Protein AF-A0A1Z8KSW8-F1 (afdb_monomer_lite)

Radius of gyration: 20.17 Å; chains: 1; bounding box: 43×49×61 Å

pLDDT: mean 79.98, std 19.24, range [26.33, 94.94]

Sequence (179 aa):
MQLCYIAGFEGLVSTTVQLGGCRNMPKLDQQAISDYWDQKGENMALTLSHLEESEPWPVADDEDVNSAVRELGETLEELPEGELAQLAATQELVDSARVSLAYMKASTRLRLLSWMAEERTDGAALAANILSPNGGDDNAIQAGRVVRDSLRHLARLDLMYKVFAVERLALIQDAIKRG

Structure (mmCIF, N/CA/C/O backbone):
data_AF-A0A1Z8KSW8-F1
#
_entry.id   AF-A0A1Z8KSW8-F1
#
loop_
_atom_site.group_PDB
_atom_site.id
_atom_site.type_symbol
_atom_site.label_atom_id
_atom_site.label_alt_id
_atom_site.label_comp_id
_atom_site.label_asym_id
_atom_site.label_entity_id
_atom_site.label_seq_id
_atom_site.pdbx_PDB_ins_code
_atom_site.Cartn_x
_atom_site.Cartn_y
_atom_site.Cartn_z
_atom_site.occupancy
_atom_site.B_iso_or_equiv
_atom_site.auth_seq_id
_atom_site.auth_comp_id
_atom_site.auth_asym_id
_atom_site.auth_atom_id
_atom_site.pdbx_PDB_model_num
ATOM 1 N N . MET A 1 1 ? -22.488 -31.202 0.407 1.00 35.47 1 MET A N 1
ATOM 2 C CA . MET A 1 1 ? -22.203 -31.702 -0.955 1.00 35.47 1 MET A CA 1
ATOM 3 C C . MET A 1 1 ? -23.216 -31.041 -1.872 1.00 35.47 1 MET A C 1
ATOM 5 O O . MET A 1 1 ? -24.375 -31.428 -1.848 1.00 35.47 1 MET A O 1
ATOM 9 N N . GLN A 1 2 ? -22.840 -29.950 -2.536 1.00 27.20 2 GLN A N 1
ATOM 10 C CA . GLN A 1 2 ? -23.779 -29.123 -3.295 1.00 27.20 2 GLN A CA 1
ATOM 11 C C . GLN A 1 2 ? -23.156 -28.840 -4.663 1.00 27.20 2 GLN A C 1
ATOM 13 O O . GLN A 1 2 ? -22.036 -28.347 -4.749 1.00 27.20 2 GLN A O 1
ATOM 18 N N . LEU A 1 3 ? -23.849 -29.301 -5.703 1.00 28.06 3 LEU A N 1
ATOM 19 C CA . LEU A 1 3 ? -23.446 -29.270 -7.107 1.00 28.06 3 LEU A CA 1
ATOM 20 C C . LEU A 1 3 ? -23.647 -27.862 -7.684 1.00 28.06 3 LEU A C 1
ATOM 22 O O . LEU A 1 3 ? -24.746 -27.318 -7.588 1.00 28.06 3 LEU A O 1
ATOM 26 N N . CYS A 1 4 ? -22.613 -27.310 -8.323 1.00 26.94 4 CYS A N 1
ATOM 27 C CA . CYS A 1 4 ? -22.718 -26.106 -9.148 1.00 26.94 4 CYS A CA 1
ATOM 28 C C . CYS A 1 4 ? -23.127 -26.492 -10.575 1.00 26.94 4 CYS A C 1
ATOM 30 O O . CYS A 1 4 ? -22.460 -27.293 -11.229 1.00 26.94 4 CYS A O 1
ATOM 32 N N . TYR A 1 5 ? -24.234 -25.921 -11.043 1.00 26.50 5 TYR A N 1
ATOM 33 C CA . TYR A 1 5 ? -24.740 -26.064 -12.407 1.0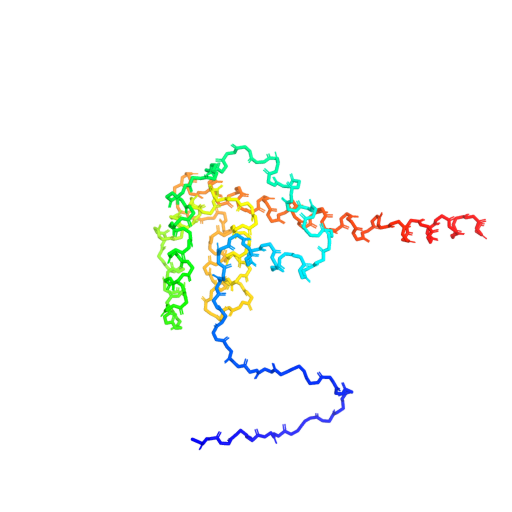0 26.50 5 TYR A CA 1
ATOM 34 C C . TYR A 1 5 ? -24.106 -24.986 -13.299 1.00 26.50 5 TYR A C 1
ATOM 36 O O . TYR A 1 5 ? -24.094 -23.815 -12.924 1.00 26.50 5 TYR A O 1
ATOM 44 N N . ILE A 1 6 ? -23.600 -25.371 -14.473 1.00 31.81 6 ILE A N 1
ATOM 45 C CA . ILE A 1 6 ? -23.086 -24.456 -15.503 1.00 31.81 6 ILE A CA 1
ATOM 46 C C . ILE A 1 6 ? -24.132 -24.386 -16.618 1.00 31.81 6 ILE A C 1
ATOM 48 O O . ILE A 1 6 ? -24.435 -25.402 -17.240 1.00 31.81 6 ILE A O 1
ATOM 52 N N . ALA A 1 7 ? -24.670 -23.195 -16.882 1.00 30.95 7 ALA A N 1
ATOM 53 C CA . ALA A 1 7 ? -25.343 -22.886 -18.140 1.00 30.95 7 ALA A CA 1
ATOM 54 C C . ALA A 1 7 ? -24.353 -22.120 -19.025 1.00 30.95 7 ALA A C 1
ATOM 56 O O . ALA A 1 7 ? -23.740 -21.150 -18.584 1.00 30.95 7 ALA A O 1
ATOM 57 N N . GLY A 1 8 ? -24.143 -22.639 -20.233 1.00 26.33 8 GLY A N 1
ATOM 58 C CA . GLY A 1 8 ? -23.040 -22.275 -21.108 1.00 26.33 8 GLY A CA 1
ATOM 59 C C . GLY A 1 8 ? -23.218 -20.958 -21.855 1.00 26.33 8 GLY A C 1
ATOM 60 O O . GLY A 1 8 ? -24.328 -20.536 -22.174 1.00 26.33 8 GLY A O 1
ATOM 61 N N . PHE A 1 9 ? -22.075 -20.366 -22.188 1.00 30.59 9 PHE A N 1
ATOM 62 C CA . PHE A 1 9 ? -21.929 -19.407 -23.270 1.00 30.59 9 PHE A CA 1
ATOM 63 C C . PHE A 1 9 ? -20.674 -19.805 -24.053 1.00 30.59 9 PHE A C 1
ATOM 65 O O . PHE A 1 9 ? -19.589 -19.936 -23.487 1.00 30.59 9 PHE A O 1
ATOM 72 N N . GLU A 1 10 ? -20.868 -20.126 -25.328 1.00 33.91 10 GLU A N 1
ATOM 73 C CA . GLU A 1 10 ? -19.858 -20.668 -26.230 1.00 33.91 10 GLU A CA 1
ATOM 74 C C . GLU A 1 10 ? -18.791 -19.628 -26.599 1.00 33.91 10 GLU A C 1
ATOM 76 O O . GLU A 1 10 ? -19.101 -18.475 -26.891 1.00 33.91 10 GLU A O 1
ATOM 81 N N . GLY A 1 11 ? -17.540 -20.094 -26.685 1.00 35.06 11 GLY A N 1
ATOM 82 C CA . GLY A 1 11 ? -16.532 -19.512 -27.570 1.00 35.06 11 GLY A CA 1
ATOM 83 C C . GLY A 1 11 ? -15.497 -18.595 -26.922 1.00 35.06 11 GLY A C 1
ATOM 84 O O . GLY A 1 11 ? -15.557 -17.390 -27.115 1.00 35.06 11 GLY A O 1
ATOM 85 N N . LEU A 1 12 ? -14.485 -19.170 -26.259 1.00 31.84 12 LEU A N 1
ATOM 86 C CA . LEU A 1 12 ? -13.075 -18.761 -26.385 1.00 31.84 12 LEU A CA 1
ATOM 87 C C . LEU A 1 12 ? -12.158 -19.739 -25.635 1.00 31.84 12 LEU A C 1
ATOM 89 O O . LEU A 1 12 ? -12.517 -20.318 -24.615 1.00 31.84 12 LEU A O 1
ATOM 93 N N . VAL A 1 13 ? -10.989 -19.955 -26.230 1.00 33.50 13 VAL A N 1
ATOM 94 C CA . VAL A 1 13 ? -9.939 -20.913 -25.873 1.00 33.50 13 VAL A CA 1
ATOM 95 C C . VAL A 1 13 ? -9.648 -20.936 -24.366 1.00 33.50 13 VAL A C 1
ATOM 97 O O . VAL A 1 13 ? -9.360 -19.921 -23.741 1.00 33.50 13 VAL A O 1
ATOM 100 N N . SER A 1 14 ? -9.747 -22.147 -23.820 1.00 31.09 14 SER A N 1
ATOM 101 C CA . SER A 1 14 ? -9.708 -22.502 -22.406 1.00 31.09 14 SER A CA 1
ATOM 102 C C . SER A 1 14 ? -8.292 -22.470 -21.824 1.00 31.09 14 SER A C 1
ATOM 104 O O . SER A 1 14 ? -7.516 -23.398 -22.045 1.00 31.09 14 SER A O 1
ATOM 106 N N . THR A 1 15 ? -8.009 -21.474 -20.983 1.00 29.42 15 THR A N 1
ATOM 107 C CA . THR A 1 15 ? -7.023 -21.591 -19.897 1.00 29.42 15 THR A CA 1
ATOM 108 C C . THR A 1 15 ? -7.779 -21.426 -18.584 1.00 29.42 15 THR A C 1
ATOM 110 O O . THR A 1 15 ? -8.057 -20.319 -18.131 1.00 29.42 15 THR A O 1
ATOM 113 N N . THR A 1 16 ? -8.206 -22.547 -18.011 1.00 28.34 16 THR A N 1
ATOM 114 C CA . THR A 1 16 ? -8.970 -22.606 -16.764 1.00 28.34 16 THR A CA 1
ATOM 115 C C . THR A 1 16 ? -8.015 -22.360 -15.593 1.00 28.34 16 THR A C 1
ATOM 117 O O . THR A 1 16 ? -7.349 -23.280 -15.126 1.00 28.34 16 THR A O 1
ATOM 120 N N . VAL A 1 17 ? -7.908 -21.114 -15.124 1.00 33.59 17 VAL A N 1
ATOM 121 C CA . VAL A 1 17 ? -7.293 -20.827 -13.820 1.00 33.59 17 VAL A CA 1
ATOM 122 C C . VAL A 1 17 ? -8.304 -21.228 -12.749 1.00 33.59 17 VAL A C 1
ATOM 124 O O . VAL A 1 17 ? -9.435 -20.745 -12.726 1.00 33.59 17 VAL A O 1
ATOM 127 N N . GLN A 1 18 ? -7.908 -22.185 -11.914 1.00 31.39 18 GLN A N 1
ATOM 128 C CA . GLN A 1 18 ? -8.704 -22.725 -10.818 1.00 31.39 18 GLN A CA 1
ATOM 129 C C . GLN A 1 18 ? -9.084 -21.613 -9.828 1.00 31.39 18 GLN A C 1
ATOM 131 O O . GLN A 1 18 ? -8.247 -21.136 -9.070 1.00 31.39 18 GLN A O 1
ATOM 136 N N . LEU A 1 19 ? -10.364 -21.238 -9.796 1.00 37.94 19 LEU A N 1
ATOM 137 C CA . LEU A 1 19 ? -10.959 -20.481 -8.694 1.00 37.94 19 LEU A CA 1
ATOM 138 C C . LEU A 1 19 ? -11.348 -21.473 -7.590 1.00 37.94 19 LEU A C 1
ATOM 140 O O . LEU A 1 19 ? -12.489 -21.923 -7.500 1.00 37.94 19 LEU A O 1
ATOM 144 N N . GLY A 1 20 ? -10.352 -21.873 -6.799 1.00 31.64 20 GLY A N 1
ATOM 145 C CA . GLY A 1 20 ? -10.527 -22.578 -5.534 1.00 31.64 20 GLY A CA 1
ATOM 146 C C . GLY A 1 20 ? -10.313 -21.596 -4.390 1.00 31.64 20 GLY A C 1
ATOM 147 O O . GLY A 1 20 ? -9.221 -21.061 -4.244 1.00 31.64 20 GLY A O 1
ATOM 148 N N . GLY A 1 21 ? -11.365 -21.335 -3.613 1.00 39.78 21 GLY A N 1
ATOM 149 C CA . GLY A 1 21 ? -11.325 -20.442 -2.461 1.00 39.78 21 GLY A CA 1
ATOM 150 C C . GLY A 1 21 ? -10.330 -20.905 -1.399 1.00 39.78 21 GLY A C 1
ATOM 151 O O . GLY A 1 21 ? -10.598 -21.851 -0.664 1.00 39.78 21 GLY A O 1
ATOM 152 N N . CYS A 1 22 ? -9.222 -20.183 -1.288 1.00 34.81 22 CYS A N 1
ATOM 153 C CA . CYS A 1 22 ? -8.478 -20.025 -0.049 1.00 34.81 22 CYS A CA 1
ATOM 154 C C . CYS A 1 22 ? -8.795 -18.611 0.440 1.00 34.81 22 CYS A C 1
ATOM 156 O O . CYS A 1 22 ? -8.693 -17.663 -0.337 1.00 34.81 22 CYS A O 1
ATOM 158 N N . ARG A 1 23 ? -9.222 -18.446 1.696 1.00 47.59 23 ARG A N 1
ATOM 159 C CA . ARG A 1 23 ? -9.187 -17.123 2.332 1.00 47.59 23 ARG A CA 1
ATOM 160 C C . ARG A 1 23 ? -7.727 -16.676 2.283 1.00 47.59 23 ARG A C 1
ATOM 162 O O . ARG A 1 23 ? -6.895 -17.271 2.959 1.00 47.59 23 ARG A O 1
ATOM 169 N N . ASN A 1 24 ? -7.395 -15.730 1.411 1.00 57.66 24 ASN A N 1
ATOM 170 C CA . ASN A 1 24 ? -6.017 -15.288 1.280 1.00 57.66 24 ASN A CA 1
ATOM 171 C C . ASN A 1 24 ? -5.700 -14.366 2.454 1.00 57.66 24 ASN A C 1
ATOM 173 O O . ASN A 1 24 ? -6.149 -13.224 2.498 1.00 57.66 24 ASN A O 1
ATOM 177 N N . MET A 1 25 ? -4.945 -14.886 3.417 1.00 63.19 25 MET A N 1
ATOM 178 C CA . MET A 1 25 ? -4.277 -14.106 4.453 1.00 63.19 25 MET A CA 1
ATOM 179 C C . MET A 1 25 ? -3.427 -13.001 3.796 1.00 63.19 25 MET A C 1
ATOM 181 O O . MET A 1 25 ? -2.666 -13.306 2.866 1.00 63.19 25 MET A O 1
ATOM 185 N N . PRO A 1 26 ? -3.463 -11.742 4.275 1.00 68.31 26 PRO A N 1
ATOM 186 C CA . PRO A 1 26 ? -2.366 -10.833 4.007 1.00 68.31 26 PRO A CA 1
ATOM 187 C C . PRO A 1 26 ? -1.186 -11.379 4.808 1.00 68.31 26 PRO A C 1
ATOM 189 O O . PRO A 1 26 ? -1.065 -11.134 6.002 1.00 68.31 26 PRO A O 1
ATOM 192 N N . LYS A 1 27 ? -0.346 -12.209 4.189 1.00 75.19 27 LYS A N 1
ATOM 193 C CA . LYS A 1 27 ? 0.899 -12.619 4.833 1.00 75.19 27 LYS A CA 1
ATOM 194 C C . LYS A 1 27 ? 1.764 -11.367 4.969 1.00 75.19 27 LYS A C 1
ATOM 196 O O . LYS A 1 27 ? 2.261 -10.861 3.962 1.00 75.19 27 LYS A O 1
ATOM 201 N N . LEU A 1 28 ? 1.829 -10.818 6.181 1.00 81.81 28 LEU A N 1
ATOM 202 C CA . LEU A 1 28 ? 2.550 -9.579 6.491 1.00 81.81 28 LEU A CA 1
ATOM 203 C C . LEU A 1 28 ? 3.914 -9.839 7.143 1.00 81.81 28 LEU A C 1
ATOM 205 O O . LEU A 1 28 ? 4.565 -8.900 7.595 1.00 81.81 28 LEU A O 1
ATOM 209 N N . ASP A 1 29 ? 4.368 -11.092 7.190 1.00 83.75 29 ASP A N 1
ATOM 210 C CA . ASP A 1 29 ? 5.765 -11.381 7.489 1.00 83.75 29 ASP A CA 1
ATOM 211 C C . ASP A 1 29 ? 6.667 -10.897 6.342 1.00 83.75 29 ASP A C 1
ATOM 213 O O . ASP A 1 29 ? 6.272 -10.902 5.172 1.00 83.7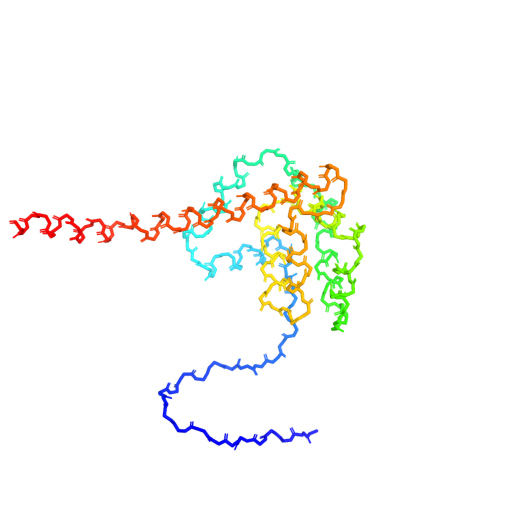5 29 ASP A O 1
ATOM 217 N N . GLN A 1 30 ? 7.884 -10.452 6.671 1.00 81.81 30 GLN A N 1
ATOM 218 C CA . GLN A 1 30 ? 8.760 -9.819 5.679 1.00 81.81 30 GLN A CA 1
ATOM 219 C C . GLN A 1 30 ? 9.104 -10.749 4.508 1.00 81.81 30 GLN A C 1
ATOM 221 O O . GLN A 1 30 ? 9.198 -10.277 3.375 1.00 81.81 30 GLN A O 1
ATOM 226 N N . GLN A 1 31 ? 9.234 -12.059 4.751 1.00 85.62 31 GLN A N 1
ATOM 227 C CA . GLN A 1 31 ? 9.519 -13.013 3.681 1.00 85.62 31 GLN A CA 1
ATOM 228 C C . GLN A 1 31 ? 8.349 -13.091 2.700 1.00 85.62 31 GLN A C 1
ATOM 230 O O . GLN A 1 31 ? 8.551 -12.959 1.497 1.00 85.62 31 GLN A O 1
ATOM 235 N N . ALA A 1 32 ? 7.120 -13.234 3.190 1.00 86.25 32 ALA A N 1
ATOM 236 C CA . ALA A 1 32 ? 5.955 -13.305 2.323 1.00 86.25 32 ALA A CA 1
ATOM 237 C C . ALA A 1 32 ? 5.658 -11.984 1.599 1.00 86.25 32 ALA A C 1
ATOM 239 O O . ALA A 1 32 ? 5.162 -12.006 0.470 1.00 86.25 32 ALA A O 1
ATOM 240 N N . ILE A 1 33 ? 5.972 -10.839 2.216 1.00 88.25 33 ILE A N 1
ATOM 241 C CA . ILE A 1 33 ? 5.916 -9.534 1.547 1.00 88.25 33 ILE A CA 1
ATOM 242 C C . ILE A 1 33 ? 6.924 -9.496 0.392 1.00 88.25 33 ILE A C 1
ATOM 244 O O . ILE A 1 33 ? 6.542 -9.118 -0.715 1.00 88.25 33 ILE A O 1
ATOM 248 N N . SER A 1 34 ? 8.174 -9.916 0.617 1.00 87.00 34 SER A N 1
ATOM 249 C CA . SER A 1 34 ? 9.191 -10.001 -0.441 1.00 87.00 34 SER A CA 1
ATOM 250 C C . SER A 1 34 ? 8.738 -10.924 -1.571 1.00 87.00 34 SER A C 1
ATOM 252 O O . SER A 1 34 ? 8.657 -10.492 -2.718 1.00 87.00 34 SER A O 1
ATOM 254 N N . ASP A 1 35 ? 8.327 -12.150 -1.237 1.00 88.44 35 ASP A N 1
ATOM 255 C CA . ASP A 1 35 ? 7.878 -13.150 -2.208 1.00 88.44 35 ASP A CA 1
ATOM 256 C C . ASP A 1 35 ? 6.694 -12.642 -3.047 1.00 88.44 35 ASP A C 1
ATOM 258 O O . ASP A 1 35 ? 6.597 -12.933 -4.242 1.00 88.44 35 ASP A O 1
ATOM 262 N N . TYR A 1 36 ? 5.774 -11.887 -2.433 1.00 88.25 36 TYR A N 1
ATOM 263 C CA . TYR A 1 36 ? 4.646 -11.270 -3.130 1.00 88.25 36 TYR A CA 1
ATOM 264 C C . TYR A 1 36 ? 5.113 -10.260 -4.180 1.00 88.25 36 TYR A C 1
ATOM 266 O O . TYR A 1 36 ? 4.610 -10.258 -5.307 1.00 88.25 36 TYR A O 1
ATOM 274 N N . TRP A 1 37 ? 6.068 -9.400 -3.828 1.00 88.06 37 TRP A N 1
ATOM 275 C CA . TRP A 1 37 ? 6.569 -8.373 -4.736 1.00 88.06 37 TRP A CA 1
ATOM 276 C C . TRP A 1 37 ? 7.469 -8.941 -5.832 1.00 88.06 37 TRP A C 1
ATOM 278 O O . TRP A 1 37 ? 7.351 -8.509 -6.980 1.00 88.06 37 TRP A O 1
ATOM 288 N N . ASP A 1 38 ? 8.256 -9.971 -5.532 1.00 87.38 38 ASP A N 1
ATOM 289 C CA . ASP A 1 38 ? 9.073 -10.683 -6.519 1.00 87.38 38 ASP A CA 1
ATOM 290 C C . ASP A 1 38 ? 8.204 -11.328 -7.611 1.00 87.38 38 ASP A C 1
ATOM 292 O O . ASP A 1 38 ? 8.526 -11.262 -8.800 1.00 87.38 38 ASP A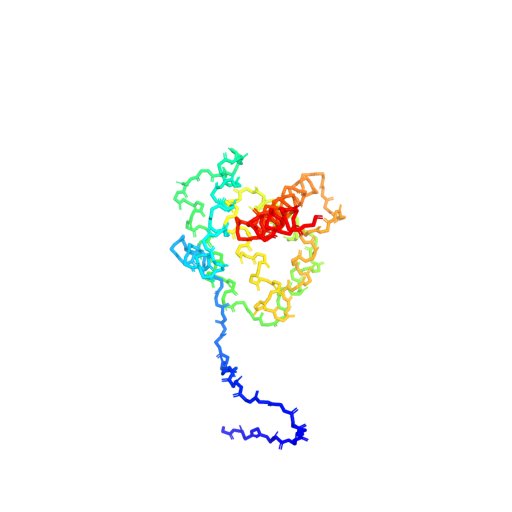 O 1
ATOM 296 N N . GLN A 1 39 ? 7.031 -11.860 -7.247 1.00 87.56 39 GLN A N 1
ATOM 297 C CA . GLN A 1 39 ? 6.060 -12.410 -8.204 1.00 87.56 39 GLN A CA 1
ATOM 298 C C . GLN A 1 39 ? 5.461 -11.357 -9.149 1.00 87.56 39 GLN A C 1
ATOM 300 O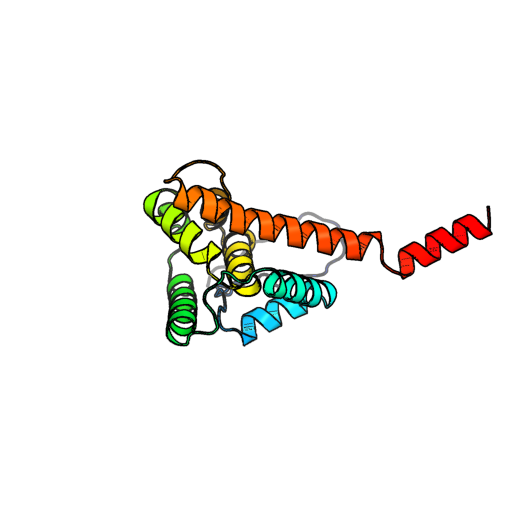 O . GLN A 1 39 ? 5.000 -11.702 -10.240 1.00 87.56 39 GLN A O 1
ATOM 305 N N . LYS A 1 40 ? 5.457 -10.074 -8.766 1.00 82.88 40 LYS A N 1
ATOM 306 C CA . LYS A 1 40 ? 5.008 -8.970 -9.634 1.00 82.88 40 LYS A CA 1
ATOM 307 C C . LYS A 1 40 ? 6.093 -8.532 -10.630 1.00 82.88 40 LYS A C 1
ATOM 309 O O . LYS A 1 40 ? 5.781 -7.789 -11.561 1.00 82.88 40 LYS A O 1
ATOM 314 N N . GLY A 1 41 ? 7.323 -9.030 -10.478 1.00 82.44 41 GLY A N 1
ATOM 315 C CA . GLY A 1 41 ? 8.448 -8.853 -11.394 1.00 82.44 41 GLY A CA 1
ATOM 316 C C . GLY A 1 41 ? 9.596 -8.024 -10.811 1.00 82.44 41 GLY A C 1
ATOM 317 O O . GLY A 1 41 ? 9.393 -7.158 -9.966 1.00 82.44 41 GLY A O 1
ATOM 318 N N . GLU A 1 42 ? 10.805 -8.243 -11.331 1.00 78.69 42 GLU A N 1
ATOM 319 C CA . GLU A 1 42 ? 12.061 -7.643 -10.839 1.00 78.69 42 GLU A CA 1
ATOM 320 C C . GLU A 1 42 ? 12.020 -6.104 -10.754 1.00 78.69 42 GLU A C 1
ATOM 322 O O . GLU A 1 42 ? 12.471 -5.510 -9.776 1.00 78.69 42 GLU A O 1
ATOM 327 N N . ASN A 1 43 ? 11.387 -5.439 -11.728 1.00 81.50 43 ASN A N 1
ATOM 328 C CA . ASN A 1 43 ? 11.236 -3.980 -11.719 1.00 81.50 43 ASN A CA 1
ATOM 329 C C . ASN A 1 43 ? 10.398 -3.469 -10.535 1.00 81.50 43 ASN A C 1
ATOM 331 O O . ASN A 1 43 ? 10.621 -2.350 -10.071 1.00 81.50 43 ASN A O 1
ATOM 335 N N . MET A 1 44 ? 9.432 -4.256 -10.050 1.00 83.62 44 MET A N 1
ATOM 336 C CA . MET A 1 44 ? 8.598 -3.881 -8.907 1.00 83.62 44 MET A CA 1
ATOM 337 C C . MET A 1 44 ? 9.412 -3.919 -7.614 1.00 83.62 44 MET A C 1
ATOM 339 O O . MET A 1 44 ? 9.382 -2.952 -6.854 1.00 83.62 44 MET A O 1
ATOM 343 N N . ALA A 1 45 ? 10.192 -4.983 -7.406 1.00 82.12 45 ALA A N 1
ATOM 344 C CA . ALA A 1 45 ? 11.084 -5.104 -6.255 1.00 82.12 45 ALA A CA 1
ATOM 345 C C . ALA A 1 45 ? 12.112 -3.957 -6.215 1.00 82.12 45 ALA A C 1
ATOM 347 O O . ALA A 1 45 ? 12.256 -3.291 -5.190 1.00 82.12 45 ALA A O 1
ATOM 348 N N . LEU A 1 46 ? 12.740 -3.635 -7.355 1.00 82.31 46 LEU A N 1
ATOM 349 C CA . LEU A 1 46 ? 13.659 -2.493 -7.471 1.00 82.31 46 LEU A CA 1
ATOM 350 C C . LEU A 1 46 ? 12.973 -1.154 -7.169 1.00 82.31 46 LEU A C 1
ATOM 352 O O . LEU A 1 46 ? 13.525 -0.304 -6.472 1.00 82.31 46 LEU A O 1
ATOM 356 N N . THR A 1 47 ? 11.755 -0.964 -7.679 1.00 85.50 47 THR A N 1
ATOM 357 C CA . THR A 1 47 ? 10.967 0.251 -7.437 1.00 85.50 47 THR A CA 1
ATOM 358 C C . THR A 1 47 ? 10.644 0.424 -5.954 1.00 85.50 47 THR A C 1
ATOM 360 O O . THR A 1 47 ? 10.732 1.535 -5.433 1.00 85.50 47 THR A O 1
ATOM 363 N N . LEU A 1 48 ? 10.277 -0.662 -5.272 1.00 88.19 48 LEU A N 1
ATOM 364 C CA . LEU A 1 48 ? 9.985 -0.648 -3.842 1.00 88.19 48 LEU A CA 1
ATOM 365 C C . LEU A 1 48 ? 11.231 -0.368 -3.007 1.00 88.19 48 LEU A C 1
ATOM 367 O O . LEU A 1 48 ? 11.141 0.458 -2.106 1.00 88.19 48 LEU A O 1
ATOM 371 N N . SER A 1 49 ? 12.380 -0.962 -3.345 1.00 85.94 49 SER A N 1
ATOM 372 C CA . SER A 1 49 ? 13.654 -0.659 -2.673 1.00 85.94 49 SER A CA 1
ATOM 373 C C . SER A 1 49 ? 13.978 0.831 -2.754 1.00 85.94 49 SER A C 1
ATOM 375 O O . SER A 1 49 ? 14.192 1.474 -1.731 1.00 85.94 49 SER A O 1
ATOM 377 N N . HIS A 1 50 ? 13.914 1.419 -3.956 1.00 86.69 50 HIS A N 1
ATOM 378 C CA . HIS A 1 50 ? 14.150 2.855 -4.132 1.00 86.69 50 HIS A CA 1
ATOM 379 C C . HIS A 1 50 ? 13.161 3.722 -3.348 1.00 86.69 50 HIS A C 1
ATOM 381 O O . HIS A 1 50 ? 13.540 4.762 -2.808 1.00 86.69 50 HIS A O 1
ATOM 387 N N . LEU A 1 51 ? 11.890 3.317 -3.300 1.00 88.44 51 LEU A N 1
ATOM 388 C CA . LEU A 1 51 ? 10.886 4.027 -2.524 1.00 88.44 51 LEU A CA 1
ATOM 389 C C . LEU A 1 51 ? 11.234 3.973 -1.033 1.00 88.44 51 LEU A C 1
ATOM 391 O O . LEU A 1 51 ? 11.316 5.026 -0.417 1.00 88.44 51 LEU A O 1
ATOM 395 N N . GLU A 1 52 ? 11.505 2.800 -0.467 1.00 89.50 52 GLU A N 1
ATOM 396 C CA . GLU A 1 52 ? 11.852 2.660 0.954 1.00 89.50 52 GLU A CA 1
ATOM 397 C C . GLU A 1 52 ? 13.136 3.407 1.331 1.00 89.50 52 GLU A C 1
ATOM 399 O O . GLU A 1 52 ? 13.170 4.073 2.361 1.00 89.50 52 GLU A O 1
ATOM 404 N N . GLU A 1 53 ? 14.158 3.395 0.473 1.00 87.62 53 GLU A N 1
ATOM 405 C CA . GLU A 1 53 ? 15.386 4.180 0.667 1.00 87.62 53 GLU A CA 1
ATOM 406 C C . GLU A 1 53 ? 15.124 5.695 0.708 1.00 87.62 53 GLU A C 1
ATOM 408 O O . GLU A 1 53 ? 15.847 6.443 1.370 1.00 87.62 53 GLU A O 1
ATOM 413 N N . SER A 1 54 ? 14.088 6.162 0.006 1.00 85.19 54 SER A N 1
ATOM 414 C CA . SER A 1 54 ? 13.705 7.577 -0.041 1.00 85.19 54 SER A CA 1
ATOM 415 C C . SER A 1 54 ? 12.826 8.028 1.132 1.00 85.19 54 SER A C 1
ATOM 417 O O . SER A 1 54 ? 12.581 9.228 1.288 1.00 85.19 54 SER A O 1
ATOM 419 N N . GLU A 1 55 ? 12.365 7.095 1.968 1.00 86.88 55 GLU A N 1
ATOM 420 C CA . GLU A 1 55 ? 11.452 7.344 3.080 1.00 86.88 55 GLU A CA 1
ATOM 421 C C . GLU A 1 55 ? 12.168 7.127 4.426 1.00 86.88 55 GLU A C 1
ATOM 423 O O . GLU A 1 55 ? 12.153 6.026 4.963 1.00 86.88 55 GLU A O 1
ATOM 428 N N . PRO A 1 56 ? 12.785 8.162 5.028 1.00 83.19 56 PRO A N 1
ATOM 429 C CA . PRO A 1 56 ? 13.491 8.024 6.308 1.00 83.19 56 PRO A CA 1
ATOM 430 C C . PRO A 1 56 ? 12.575 8.023 7.545 1.00 83.19 56 PRO A C 1
ATOM 432 O O . PRO A 1 56 ? 13.064 7.918 8.666 1.00 83.19 56 PRO A O 1
ATOM 435 N N . TRP A 1 57 ? 11.269 8.241 7.368 1.00 83.56 57 TRP A N 1
ATOM 436 C CA . TRP A 1 57 ? 10.298 8.432 8.452 1.00 83.56 57 TRP A CA 1
ATOM 437 C C . TRP A 1 57 ? 9.538 7.189 8.948 1.00 83.56 57 TRP A C 1
ATOM 439 O O . TRP A 1 57 ? 8.988 7.295 10.049 1.00 83.56 57 TRP A O 1
ATOM 449 N N . PRO A 1 58 ? 9.409 6.064 8.209 1.00 85.56 58 PRO A N 1
ATOM 450 C CA . PRO A 1 58 ? 8.817 4.855 8.765 1.00 85.56 58 PRO A CA 1
ATOM 451 C C . PRO A 1 58 ? 9.548 4.433 10.037 1.00 85.56 58 PRO A C 1
ATOM 453 O O . PRO A 1 58 ? 10.745 4.691 10.190 1.00 85.56 58 PRO A O 1
ATOM 456 N N . VAL A 1 59 ? 8.833 3.778 10.954 1.00 77.56 59 VAL A N 1
ATOM 457 C CA . VAL A 1 59 ? 9.497 3.203 12.125 1.00 77.56 59 VAL A CA 1
ATOM 458 C C . VAL A 1 59 ? 10.514 2.185 11.608 1.00 77.56 59 VAL A C 1
ATOM 460 O O . VAL A 1 59 ? 10.179 1.347 10.768 1.00 77.56 59 VAL A O 1
ATOM 463 N N . ALA A 1 60 ? 11.768 2.323 12.050 1.00 63.91 60 ALA A N 1
ATOM 464 C CA . ALA A 1 60 ? 12.851 1.405 11.698 1.00 63.91 60 ALA A CA 1
ATOM 465 C C . ALA A 1 60 ? 12.475 -0.042 12.075 1.00 63.91 60 ALA A C 1
ATOM 467 O O . ALA A 1 60 ? 11.471 -0.234 12.752 1.00 63.91 60 ALA A O 1
ATOM 468 N N . ASP A 1 61 ? 13.260 -1.041 11.644 1.00 69.12 61 ASP A N 1
ATOM 469 C CA . ASP A 1 61 ? 13.059 -2.473 11.949 1.00 69.12 61 ASP A CA 1
ATOM 470 C C . ASP A 1 61 ? 13.097 -2.772 13.464 1.00 69.12 61 ASP A C 1
ATOM 472 O O . ASP A 1 61 ? 14.040 -3.351 13.998 1.00 69.12 61 ASP A O 1
ATOM 476 N N . ASP A 1 62 ? 12.051 -2.341 14.151 1.00 82.56 62 ASP A N 1
ATOM 477 C CA . ASP A 1 62 ? 11.771 -2.496 15.560 1.00 82.56 62 ASP A CA 1
ATOM 478 C C . ASP A 1 62 ? 10.982 -3.794 15.740 1.00 82.56 62 ASP A C 1
ATOM 480 O O . ASP A 1 62 ? 10.049 -4.099 14.986 1.00 82.56 62 ASP A O 1
ATOM 484 N N . GLU A 1 63 ? 11.413 -4.609 16.697 1.00 84.12 63 GLU A N 1
ATOM 485 C CA . GLU A 1 63 ? 10.847 -5.937 16.920 1.00 84.12 63 GLU A CA 1
ATOM 486 C C . GLU A 1 63 ? 9.373 -5.862 17.340 1.00 84.12 63 GLU A C 1
ATOM 488 O O . GLU A 1 63 ? 8.564 -6.658 16.855 1.00 84.12 63 GLU A O 1
ATOM 493 N N . ASP A 1 64 ? 8.998 -4.860 18.142 1.00 85.75 64 ASP A N 1
ATOM 494 C CA . ASP A 1 64 ? 7.627 -4.685 18.619 1.00 85.75 64 ASP A CA 1
ATOM 495 C C . ASP A 1 64 ? 6.704 -4.288 17.462 1.00 85.75 64 ASP A C 1
ATOM 497 O O . ASP A 1 64 ? 5.604 -4.828 17.319 1.00 85.75 64 ASP A O 1
ATOM 501 N N . VAL A 1 65 ? 7.165 -3.399 16.575 1.00 83.94 65 VAL A N 1
ATOM 502 C CA . VAL A 1 65 ? 6.409 -3.015 15.369 1.00 83.94 65 VAL A CA 1
ATOM 503 C C . VAL A 1 65 ? 6.235 -4.201 14.429 1.00 83.94 65 VAL A C 1
ATOM 505 O O . VAL A 1 65 ? 5.130 -4.441 13.939 1.00 83.94 65 VAL A O 1
ATOM 508 N N . ASN A 1 66 ? 7.297 -4.969 14.190 1.00 83.44 66 ASN A N 1
ATOM 509 C CA . ASN A 1 66 ? 7.225 -6.156 13.341 1.00 83.44 66 ASN A CA 1
ATOM 510 C C . ASN A 1 66 ? 6.287 -7.222 13.933 1.00 83.44 66 ASN A C 1
ATOM 512 O O . ASN A 1 66 ? 5.522 -7.839 13.187 1.00 83.44 66 ASN A O 1
ATOM 516 N N . SER A 1 67 ? 6.283 -7.409 15.259 1.00 86.69 67 SER A N 1
ATOM 517 C CA . SER A 1 67 ? 5.324 -8.302 15.920 1.00 86.69 67 SER A CA 1
ATOM 518 C C . SER A 1 67 ? 3.892 -7.796 15.767 1.00 86.69 67 SER A C 1
ATOM 520 O O . SER A 1 67 ? 3.024 -8.565 15.364 1.00 86.69 67 SER A O 1
ATOM 522 N N . ALA A 1 68 ? 3.646 -6.501 15.983 1.00 88.25 68 ALA A N 1
ATOM 523 C CA . ALA A 1 68 ? 2.318 -5.908 15.834 1.00 88.25 68 ALA A CA 1
ATOM 524 C C . ALA A 1 68 ? 1.784 -6.008 14.394 1.00 88.25 68 ALA A C 1
ATOM 526 O O . ALA A 1 68 ? 0.603 -6.275 14.180 1.00 88.25 68 ALA A O 1
ATOM 527 N N . VAL A 1 69 ? 2.645 -5.836 13.386 1.00 87.75 69 VAL A N 1
ATOM 528 C CA . VAL A 1 69 ? 2.283 -6.020 11.969 1.00 87.75 69 VAL A CA 1
ATOM 529 C C . VAL A 1 69 ? 1.925 -7.476 11.675 1.00 87.75 69 VAL A C 1
ATOM 531 O O . VAL A 1 69 ? 0.962 -7.738 10.952 1.00 87.75 69 VAL A O 1
ATOM 534 N N . ARG A 1 70 ? 2.662 -8.433 12.246 1.00 86.25 70 ARG A N 1
ATOM 535 C CA . ARG A 1 70 ? 2.350 -9.859 12.108 1.00 86.25 70 ARG A CA 1
ATOM 536 C C . ARG A 1 70 ? 1.012 -10.205 12.764 1.00 86.25 70 ARG A C 1
ATOM 538 O O . ARG A 1 70 ? 0.169 -10.812 12.112 1.00 86.25 70 ARG A O 1
ATOM 545 N N . GLU A 1 71 ? 0.791 -9.755 13.996 1.00 88.69 71 GLU A N 1
ATOM 546 C CA . GLU A 1 71 ? -0.473 -9.935 14.726 1.00 88.69 71 GLU A CA 1
ATOM 547 C C . GLU A 1 71 ? -1.659 -9.293 13.995 1.00 88.69 71 GLU A C 1
ATOM 549 O O . GLU A 1 71 ? -2.750 -9.863 13.951 1.00 88.69 71 GLU A O 1
ATOM 554 N N . LEU A 1 72 ? -1.453 -8.135 13.358 1.00 88.50 72 LEU A N 1
ATOM 555 C CA . LEU A 1 72 ? -2.455 -7.516 12.494 1.00 88.50 72 LEU A CA 1
ATOM 556 C C . LEU A 1 72 ? -2.804 -8.426 11.308 1.00 88.50 72 LEU A C 1
ATOM 558 O O . LEU A 1 72 ? -3.982 -8.594 11.002 1.00 88.50 72 LEU A O 1
ATOM 562 N N . GLY A 1 73 ? -1.806 -9.021 10.649 1.00 86.94 73 GLY A N 1
ATOM 563 C CA . GLY A 1 73 ? -2.020 -9.962 9.545 1.00 86.94 73 GLY A CA 1
ATOM 564 C C . GLY A 1 73 ? -2.842 -11.184 9.963 1.00 86.94 73 GLY A C 1
ATOM 565 O O . GLY A 1 73 ? -3.805 -11.530 9.279 1.00 86.94 73 GLY A O 1
ATOM 566 N N . GLU A 1 74 ? -2.509 -11.770 11.117 1.00 86.88 74 GLU A N 1
ATOM 567 C CA . GLU A 1 74 ? -3.235 -12.894 11.731 1.00 86.88 74 GLU A CA 1
ATOM 568 C C . GLU A 1 74 ? -4.685 -12.492 12.080 1.00 86.88 74 GLU A C 1
ATOM 570 O O . GLU A 1 74 ? -5.642 -13.169 11.706 1.00 86.88 74 GLU A O 1
ATOM 575 N N . THR A 1 75 ? -4.880 -11.322 12.695 1.00 87.94 75 THR A N 1
ATOM 576 C CA . THR A 1 75 ? -6.216 -10.808 13.056 1.00 87.94 75 THR A CA 1
ATOM 577 C C . THR A 1 75 ? -7.098 -10.573 11.824 1.00 87.94 75 THR A C 1
ATOM 579 O O . THR A 1 75 ? -8.299 -10.846 11.834 1.00 87.94 75 THR A O 1
ATOM 582 N N . LEU A 1 76 ? -6.516 -10.063 10.737 1.00 86.19 76 LEU A N 1
ATOM 583 C CA . LEU A 1 76 ? -7.231 -9.785 9.490 1.00 86.19 76 LEU A CA 1
ATOM 584 C C . LEU A 1 76 ? -7.642 -11.054 8.727 1.00 86.19 76 LEU A C 1
ATOM 586 O O . LEU A 1 76 ? -8.597 -11.010 7.944 1.00 86.19 76 LEU A O 1
ATOM 590 N N . GLU A 1 77 ? -6.953 -12.174 8.950 1.00 78.00 77 GLU A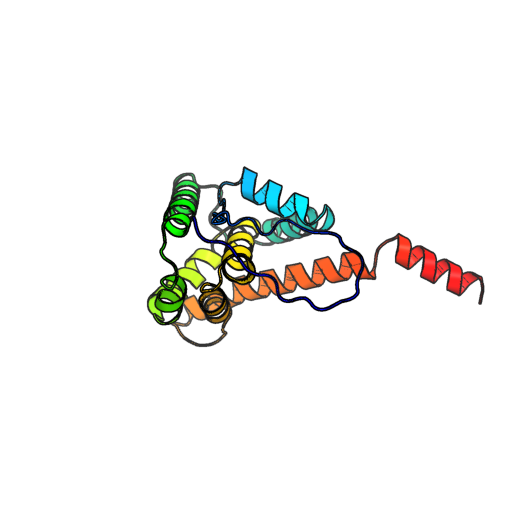 N 1
ATOM 591 C CA . GLU A 1 77 ? -7.319 -13.486 8.408 1.00 78.00 77 GLU A CA 1
ATOM 592 C C . GLU A 1 77 ? -8.591 -14.036 9.066 1.00 78.00 77 GLU A C 1
ATOM 594 O O . GLU A 1 77 ? -9.479 -14.566 8.387 1.00 78.00 77 GLU A O 1
ATOM 599 N N . GLU A 1 78 ? -8.700 -13.883 10.385 1.00 83.75 78 GLU A N 1
ATOM 600 C CA . GLU A 1 78 ? -9.843 -14.368 11.163 1.00 83.75 78 GLU A CA 1
ATOM 601 C C . GLU A 1 78 ? -11.088 -13.484 11.009 1.00 83.75 78 GLU A C 1
ATOM 603 O O . GLU A 1 78 ? -12.202 -13.907 11.333 1.00 83.75 78 GLU A O 1
ATOM 608 N N . LEU A 1 79 ? -10.916 -12.276 10.465 1.00 85.19 79 LEU A N 1
ATOM 609 C CA . LEU A 1 79 ? -11.961 -11.272 10.337 1.00 85.19 79 LEU A CA 1
ATOM 610 C C . LEU A 1 79 ? -13.106 -11.748 9.410 1.00 85.19 79 LEU A C 1
ATOM 612 O O . LEU A 1 79 ? -12.868 -11.994 8.215 1.00 85.19 79 LEU A O 1
ATOM 616 N N . PRO A 1 80 ? -14.356 -11.833 9.912 1.00 87.00 80 PRO A N 1
ATOM 617 C CA . PRO A 1 80 ? -15.522 -12.200 9.111 1.00 87.00 80 PRO A CA 1
ATOM 618 C C . PRO A 1 80 ? -15.717 -11.333 7.858 1.00 87.00 80 PRO A C 1
ATOM 620 O O . PRO A 1 80 ? -15.229 -10.206 7.760 1.00 87.00 80 PRO A O 1
ATOM 623 N N . GLU A 1 81 ? -16.450 -11.861 6.877 1.00 83.44 81 GLU A N 1
ATOM 624 C CA . GLU A 1 81 ? -16.848 -11.083 5.699 1.00 83.44 81 GLU A CA 1
ATOM 625 C C . GLU A 1 81 ? -17.868 -10.003 6.095 1.00 83.44 81 GLU A C 1
ATOM 627 O O . GLU A 1 81 ? -18.801 -10.264 6.853 1.00 83.44 81 GLU A O 1
ATOM 632 N N . GLY A 1 82 ? -17.677 -8.785 5.594 1.00 85.50 82 GLY A N 1
ATOM 633 C CA . GLY A 1 82 ? -18.474 -7.597 5.898 1.00 85.50 82 GLY A CA 1
ATOM 634 C C . GLY A 1 82 ? -17.889 -6.712 7.003 1.00 85.50 82 GLY A C 1
ATOM 635 O O . GLY A 1 82 ? -18.273 -5.548 7.105 1.00 85.50 82 GLY A O 1
ATOM 636 N N . GLU A 1 83 ? -16.943 -7.205 7.804 1.00 89.50 83 GLU A N 1
ATOM 637 C CA . GLU A 1 83 ? -16.323 -6.420 8.880 1.00 89.50 83 GLU A CA 1
ATOM 638 C C . GLU A 1 83 ? -15.451 -5.287 8.333 1.00 89.50 83 GLU A C 1
ATOM 640 O O . GLU A 1 83 ? -15.549 -4.162 8.814 1.00 89.50 83 GLU A O 1
ATOM 645 N N . LEU A 1 84 ? -14.682 -5.501 7.256 1.00 88.75 84 LEU A N 1
ATOM 646 C CA . LEU A 1 84 ? -13.875 -4.417 6.671 1.00 88.75 84 LEU A CA 1
ATOM 647 C C . LEU A 1 84 ? -14.737 -3.255 6.159 1.00 88.75 84 LEU A C 1
ATOM 649 O O . LEU A 1 84 ? -14.340 -2.093 6.267 1.00 88.75 84 LEU A O 1
ATOM 653 N N . ALA A 1 85 ? -15.935 -3.551 5.652 1.00 88.94 85 ALA A N 1
ATOM 654 C CA . ALA A 1 85 ? -16.891 -2.532 5.235 1.00 88.94 85 ALA A CA 1
ATOM 655 C C . ALA A 1 85 ? -17.457 -1.747 6.431 1.00 88.94 85 ALA A C 1
ATOM 657 O O . ALA A 1 85 ? -17.696 -0.544 6.315 1.00 88.94 85 ALA A O 1
ATOM 658 N N . GLN A 1 86 ? -17.633 -2.398 7.586 1.00 89.25 86 GLN A N 1
ATOM 659 C CA . GLN A 1 86 ? -18.015 -1.725 8.830 1.00 89.25 86 GLN A CA 1
ATOM 660 C C . GLN A 1 86 ? -16.888 -0.817 9.333 1.00 89.25 86 GLN A C 1
ATOM 662 O O . GLN A 1 86 ? -17.145 0.350 9.621 1.00 89.25 86 GLN A O 1
ATOM 667 N N . LEU A 1 87 ? -15.636 -1.295 9.341 1.00 89.12 87 LEU A N 1
ATOM 668 C CA . LEU A 1 87 ? -14.470 -0.472 9.695 1.00 89.12 87 LEU A CA 1
ATOM 669 C C . LEU A 1 87 ? -14.358 0.753 8.777 1.00 89.12 87 LEU A C 1
ATOM 671 O O . LEU A 1 87 ? -14.079 1.856 9.242 1.00 89.12 87 LEU A O 1
ATOM 675 N N . ALA A 1 88 ? -14.640 0.587 7.479 1.00 90.06 88 ALA A N 1
ATOM 676 C CA . ALA A 1 88 ? -14.642 1.684 6.514 1.00 90.06 88 ALA A CA 1
ATOM 677 C C . ALA A 1 88 ? -15.676 2.774 6.840 1.00 90.06 88 ALA A C 1
ATOM 679 O O . ALA A 1 88 ? -15.473 3.927 6.457 1.00 90.06 88 ALA A O 1
ATOM 680 N N . ALA A 1 89 ? -16.771 2.433 7.524 1.00 90.31 89 ALA A N 1
ATOM 681 C CA . ALA A 1 89 ? -17.802 3.381 7.939 1.00 90.31 89 ALA A CA 1
ATOM 682 C C . ALA A 1 89 ? -17.435 4.150 9.224 1.00 90.31 89 ALA A C 1
ATOM 684 O O . ALA A 1 89 ? -18.091 5.140 9.555 1.00 90.31 89 ALA A O 1
ATOM 685 N N . THR A 1 90 ? -16.390 3.730 9.942 1.00 92.94 90 THR A N 1
ATOM 686 C CA . THR A 1 90 ? -15.946 4.350 11.193 1.00 92.94 90 THR A CA 1
ATOM 687 C C . THR A 1 90 ? -14.738 5.253 10.953 1.00 92.94 90 THR A C 1
ATOM 689 O O . THR A 1 90 ? -13.613 4.785 10.795 1.00 92.94 90 THR A O 1
ATOM 692 N N . GLN A 1 91 ? -14.959 6.570 10.977 1.00 92.00 91 GLN A N 1
ATOM 693 C CA . GLN A 1 91 ? -13.920 7.562 10.667 1.00 92.00 91 GLN A CA 1
ATOM 694 C C . GLN A 1 91 ? -12.662 7.426 11.543 1.00 92.00 91 GLN A C 1
ATOM 696 O O . GLN A 1 91 ? -11.558 7.454 11.017 1.00 92.00 91 GLN A O 1
ATOM 701 N N . GLU A 1 92 ? -12.820 7.207 12.851 1.00 92.62 92 GLU A N 1
ATOM 702 C CA . GLU A 1 92 ? -11.698 7.035 13.787 1.00 92.62 92 GLU A CA 1
ATOM 703 C C . GLU A 1 92 ? -10.773 5.870 13.394 1.00 92.62 92 GLU A C 1
ATOM 705 O O . GLU A 1 92 ? -9.550 5.986 13.448 1.00 92.62 92 GLU A O 1
ATOM 710 N N . LEU A 1 93 ? -11.351 4.759 12.935 1.00 91.00 93 LEU A N 1
ATOM 711 C CA . LEU A 1 93 ? -10.591 3.588 12.503 1.00 91.00 93 LEU A CA 1
ATOM 712 C C . LEU A 1 93 ? -9.906 3.823 11.159 1.00 91.00 93 LEU A C 1
ATOM 714 O O . LEU A 1 93 ? -8.761 3.414 10.978 1.00 91.00 93 LEU A O 1
ATOM 718 N N . VAL A 1 94 ? -10.569 4.526 10.239 1.00 93.81 94 VAL A N 1
ATOM 719 C CA . VAL A 1 94 ? -9.951 4.967 8.981 1.00 93.81 94 VAL A CA 1
ATOM 720 C C . VAL A 1 94 ? -8.754 5.876 9.262 1.00 93.81 94 VAL A C 1
ATOM 722 O O . VAL A 1 94 ? -7.707 5.721 8.634 1.00 93.81 94 VAL A O 1
ATOM 725 N N . ASP A 1 95 ? -8.876 6.798 10.213 1.00 94.19 95 ASP A N 1
ATOM 726 C CA . ASP A 1 95 ? -7.804 7.723 10.582 1.00 94.19 95 ASP A CA 1
ATOM 727 C C . ASP A 1 95 ? -6.639 7.013 11.265 1.00 94.19 95 ASP A C 1
ATOM 729 O O . ASP A 1 95 ? -5.486 7.234 10.888 1.00 94.19 95 ASP A O 1
ATOM 733 N N . SER A 1 96 ? -6.931 6.091 12.181 1.00 92.56 96 SER A N 1
ATOM 734 C CA . SER A 1 96 ? -5.921 5.216 12.779 1.00 92.56 96 SER A CA 1
ATOM 735 C C . SER A 1 96 ? -5.181 4.412 11.705 1.00 92.56 96 SER A C 1
ATOM 737 O O . SER A 1 96 ? -3.954 4.449 11.638 1.00 92.56 96 SER A O 1
ATOM 739 N N . ALA A 1 97 ? -5.909 3.795 10.767 1.00 92.62 97 ALA A N 1
ATOM 740 C CA . ALA A 1 97 ? -5.315 3.048 9.661 1.00 92.62 97 ALA A CA 1
ATOM 741 C C . ALA A 1 97 ? -4.432 3.927 8.760 1.00 92.62 97 ALA A C 1
ATOM 743 O O . ALA A 1 97 ? -3.352 3.495 8.357 1.00 92.62 97 ALA A O 1
ATOM 744 N N . ARG A 1 98 ? -4.845 5.168 8.461 1.00 94.94 98 ARG A N 1
ATOM 745 C CA . ARG A 1 98 ? -4.026 6.126 7.696 1.00 94.94 98 ARG A CA 1
ATOM 746 C C . ARG A 1 98 ? -2.702 6.402 8.390 1.00 94.94 98 ARG A C 1
ATOM 748 O O . ARG A 1 98 ? -1.660 6.327 7.742 1.00 94.94 98 ARG A O 1
ATOM 755 N N . VAL A 1 99 ? -2.751 6.717 9.684 1.00 93.94 99 VAL A N 1
ATOM 756 C CA . VAL A 1 99 ? -1.560 7.013 10.485 1.00 93.94 99 VAL A CA 1
ATOM 757 C C . VAL A 1 99 ? -0.657 5.788 10.548 1.00 93.94 99 VAL A C 1
ATOM 759 O O . VAL A 1 99 ? 0.504 5.883 10.162 1.00 93.94 99 VAL A O 1
ATOM 762 N N . SER A 1 100 ? -1.185 4.625 10.934 1.00 92.31 100 SER A N 1
ATOM 763 C CA . SER A 1 100 ? -0.408 3.386 11.010 1.00 92.31 100 SER A CA 1
ATOM 764 C C . SER A 1 100 ? 0.274 3.054 9.682 1.00 92.31 100 SER A C 1
ATOM 766 O O . SER A 1 100 ? 1.474 2.798 9.664 1.00 92.31 100 SER A O 1
ATOM 768 N N . LEU A 1 101 ? -0.446 3.131 8.558 1.00 93.00 101 LEU A N 1
ATOM 769 C CA . LEU A 1 101 ? 0.119 2.834 7.239 1.00 93.00 101 LEU A CA 1
ATOM 770 C C . LEU A 1 101 ? 1.208 3.820 6.816 1.00 93.00 101 LEU A C 1
ATOM 772 O O . LEU A 1 101 ? 2.172 3.405 6.179 1.00 93.00 101 LEU A O 1
ATOM 776 N N . ALA A 1 102 ? 1.084 5.106 7.148 1.00 92.56 102 ALA A N 1
ATOM 777 C CA . ALA A 1 102 ? 2.081 6.111 6.776 1.00 92.56 102 ALA A CA 1
ATOM 778 C C . ALA A 1 102 ? 3.448 5.884 7.443 1.00 92.56 102 ALA A C 1
ATOM 780 O O . ALA A 1 102 ? 4.470 6.283 6.883 1.00 92.56 102 ALA A O 1
ATOM 781 N N . TYR A 1 103 ? 3.461 5.230 8.607 1.00 91.06 103 TYR A N 1
ATOM 782 C CA . TYR A 1 103 ? 4.671 4.923 9.373 1.00 91.06 103 TYR A CA 1
ATOM 783 C C . TYR A 1 103 ? 5.179 3.484 9.195 1.00 91.06 103 TYR A C 1
ATOM 785 O O . TYR A 1 103 ? 6.204 3.128 9.771 1.00 91.06 103 TYR A O 1
ATOM 793 N N . MET A 1 104 ? 4.509 2.668 8.379 1.00 90.94 104 MET A N 1
ATOM 794 C CA . MET A 1 104 ? 5.009 1.359 7.952 1.00 90.94 104 MET A CA 1
ATOM 795 C C . MET A 1 104 ? 5.928 1.488 6.732 1.00 90.94 104 MET A C 1
ATOM 797 O O . M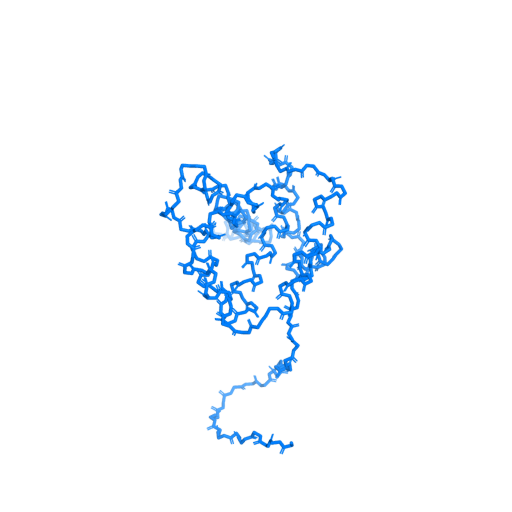ET A 1 104 ? 5.779 2.407 5.917 1.00 90.94 104 MET A O 1
ATOM 801 N N . LYS A 1 105 ? 6.819 0.504 6.558 1.00 90.69 105 LYS A N 1
ATOM 802 C CA . LYS A 1 105 ? 7.585 0.315 5.317 1.00 90.69 105 LYS A CA 1
ATOM 803 C C . LYS A 1 105 ? 6.668 0.271 4.090 1.00 90.69 105 LYS A C 1
ATOM 805 O O . LYS A 1 105 ? 5.519 -0.183 4.166 1.00 90.69 105 LYS A O 1
ATOM 810 N N . ALA A 1 106 ? 7.179 0.745 2.954 1.00 91.12 106 ALA A N 1
ATOM 811 C CA . ALA A 1 106 ? 6.403 0.872 1.725 1.00 91.12 106 ALA A CA 1
ATOM 812 C C . ALA A 1 106 ? 5.860 -0.466 1.236 1.00 91.12 106 ALA A C 1
ATOM 814 O O . ALA A 1 106 ? 4.669 -0.581 0.943 1.00 91.12 106 ALA A O 1
ATOM 815 N N . SER A 1 107 ? 6.710 -1.486 1.215 1.00 90.25 107 SER A N 1
ATOM 816 C CA . SER A 1 107 ? 6.358 -2.854 0.849 1.00 90.25 107 SER A CA 1
ATOM 817 C C . SER A 1 107 ? 5.191 -3.389 1.685 1.00 90.25 107 SER A C 1
ATOM 819 O O . SER A 1 107 ? 4.225 -3.904 1.117 1.00 90.25 107 SER A O 1
ATOM 821 N N . THR A 1 108 ? 5.219 -3.192 3.005 1.00 91.06 108 THR A N 1
ATOM 822 C CA . THR A 1 108 ? 4.172 -3.633 3.939 1.00 91.06 108 THR A CA 1
ATOM 823 C C . THR A 1 108 ? 2.854 -2.898 3.725 1.00 91.06 108 THR A C 1
ATOM 825 O O . THR A 1 108 ? 1.813 -3.530 3.523 1.00 91.06 108 THR A O 1
ATOM 828 N N . ARG A 1 109 ? 2.861 -1.558 3.728 1.00 92.06 109 ARG A N 1
ATOM 829 C CA . ARG A 1 109 ? 1.611 -0.787 3.598 1.00 92.06 109 ARG A CA 1
ATOM 830 C C . ARG A 1 109 ? 0.944 -1.004 2.241 1.00 92.06 109 ARG A C 1
ATOM 832 O O . ARG A 1 109 ? -0.279 -1.102 2.159 1.00 92.06 109 ARG A O 1
ATOM 839 N N . LEU A 1 110 ? 1.738 -1.114 1.175 1.00 91.50 110 LEU A N 1
ATOM 840 C CA . LEU A 1 110 ? 1.235 -1.369 -0.173 1.00 91.50 110 LEU A CA 1
ATOM 841 C C . LEU A 1 110 ? 0.705 -2.798 -0.304 1.00 91.50 110 LEU A C 1
ATOM 843 O O . LEU A 1 110 ? -0.310 -3.001 -0.971 1.00 91.50 110 LEU A O 1
ATOM 847 N N . ARG A 1 111 ? 1.326 -3.772 0.375 1.00 90.44 111 ARG A N 1
ATOM 848 C CA . ARG A 1 111 ? 0.832 -5.152 0.430 1.00 90.44 111 ARG A CA 1
ATOM 849 C C . ARG A 1 111 ? -0.541 -5.194 1.086 1.00 90.44 111 ARG A C 1
ATOM 851 O O . ARG A 1 111 ? -1.435 -5.845 0.544 1.00 90.44 111 ARG A O 1
ATOM 858 N N . LEU A 1 112 ? -0.713 -4.482 2.203 1.00 91.94 112 LEU A N 1
ATOM 859 C CA . LEU A 1 112 ? -1.983 -4.427 2.923 1.00 91.94 112 LEU A CA 1
ATOM 860 C C . LEU A 1 112 ? -3.081 -3.754 2.094 1.00 91.94 112 LEU A C 1
ATOM 862 O O . LEU A 1 112 ? -4.196 -4.261 2.012 1.00 91.94 112 LEU A O 1
ATOM 866 N N . LEU A 1 113 ? -2.761 -2.640 1.432 1.00 91.69 113 LEU A N 1
ATOM 867 C CA . LEU A 1 113 ? -3.694 -1.958 0.531 1.00 91.69 113 LEU A CA 1
ATOM 868 C C . LEU A 1 113 ? -4.099 -2.835 -0.655 1.00 91.69 113 LEU A C 1
ATOM 870 O O . LEU A 1 113 ? -5.280 -2.898 -0.985 1.00 91.69 113 LEU A O 1
ATOM 874 N N . SER A 1 114 ? -3.135 -3.521 -1.272 1.00 89.62 114 SER A N 1
ATOM 875 C CA . SER A 1 114 ? -3.386 -4.448 -2.377 1.00 89.62 114 SER A CA 1
ATOM 876 C C . SER A 1 114 ? -4.290 -5.597 -1.935 1.00 89.62 114 SER A C 1
ATOM 878 O O . SER A 1 114 ? -5.271 -5.882 -2.611 1.00 89.62 114 SER A O 1
ATOM 880 N N . TRP A 1 115 ? -4.041 -6.180 -0.760 1.00 90.25 115 TRP A N 1
ATOM 881 C CA . TRP A 1 115 ? -4.909 -7.212 -0.195 1.00 90.25 115 TRP A CA 1
ATOM 882 C C . TRP A 1 115 ? -6.346 -6.715 0.018 1.00 90.25 115 TRP A C 1
ATOM 884 O O . TRP A 1 115 ? -7.291 -7.347 -0.452 1.00 90.25 115 TRP A O 1
ATOM 894 N N . MET A 1 116 ? -6.521 -5.557 0.670 1.00 90.56 116 MET A N 1
ATOM 895 C CA . MET A 1 116 ? -7.851 -4.983 0.908 1.00 90.56 116 MET A CA 1
ATOM 896 C C . MET A 1 116 ? -8.597 -4.709 -0.402 1.00 90.56 116 MET A C 1
ATOM 898 O O . MET A 1 116 ? -9.803 -4.922 -0.474 1.00 90.56 116 MET A O 1
ATOM 902 N N . ALA A 1 117 ? -7.899 -4.213 -1.425 1.00 87.25 117 ALA A N 1
ATOM 903 C CA . ALA A 1 117 ? -8.515 -3.801 -2.680 1.00 87.25 117 ALA A CA 1
ATOM 904 C C . ALA A 1 117 ? -8.778 -4.960 -3.655 1.00 87.25 117 ALA A C 1
ATOM 906 O O . ALA A 1 117 ? -9.757 -4.908 -4.398 1.00 87.25 117 ALA A O 1
ATOM 907 N N . GLU A 1 118 ? -7.904 -5.968 -3.691 1.00 85.56 118 GLU A N 1
ATOM 908 C CA . GLU A 1 118 ? -7.894 -6.994 -4.743 1.00 85.56 118 GLU A CA 1
ATOM 909 C C . GLU A 1 118 ? -8.289 -8.385 -4.236 1.00 85.56 118 GLU A C 1
ATOM 911 O O . GLU A 1 118 ? -8.827 -9.182 -5.002 1.00 85.56 118 GLU A O 1
ATOM 916 N N . GLU A 1 119 ? -8.038 -8.691 -2.962 1.00 83.38 119 GLU A N 1
ATOM 917 C CA . GLU A 1 119 ? -8.189 -10.045 -2.412 1.00 83.38 119 GLU A CA 1
ATOM 918 C C . GLU A 1 119 ? -9.401 -10.188 -1.481 1.00 83.38 119 GLU A C 1
ATOM 920 O O . GLU A 1 119 ? -9.785 -11.310 -1.144 1.00 83.38 119 GLU A O 1
ATOM 925 N N . ARG A 1 120 ? -10.045 -9.075 -1.100 1.00 83.06 120 ARG A N 1
ATOM 926 C CA . ARG A 1 120 ? -11.279 -9.067 -0.301 1.00 83.06 120 ARG A CA 1
ATOM 927 C C . ARG A 1 120 ? -12.408 -8.284 -0.957 1.00 83.06 120 ARG A C 1
ATOM 929 O O . ARG A 1 120 ? -12.266 -7.121 -1.319 1.00 83.06 120 ARG A O 1
ATOM 936 N N . THR A 1 121 ? -13.573 -8.921 -1.031 1.00 80.81 121 THR A N 1
ATOM 937 C CA . THR A 1 121 ? -14.818 -8.373 -1.595 1.00 80.81 121 THR A CA 1
ATOM 938 C C . THR A 1 121 ? -15.338 -7.157 -0.820 1.00 80.81 121 THR A C 1
ATOM 940 O O . THR A 1 121 ? -15.944 -6.266 -1.411 1.00 80.81 121 THR A O 1
ATOM 943 N N . ASP A 1 122 ? -15.072 -7.093 0.485 1.00 87.12 122 ASP A N 1
ATOM 944 C CA . ASP A 1 122 ? -15.513 -6.050 1.417 1.00 87.12 122 ASP A CA 1
ATOM 945 C C . ASP A 1 122 ? -14.427 -5.011 1.768 1.00 87.12 122 ASP A C 1
ATOM 947 O O . ASP A 1 122 ? -14.716 -4.027 2.449 1.00 87.12 122 ASP A O 1
ATOM 951 N N . GLY A 1 123 ? -13.184 -5.198 1.309 1.00 88.75 123 GLY A N 1
ATOM 952 C CA . GLY A 1 123 ? -12.040 -4.358 1.687 1.00 88.75 123 GLY A CA 1
ATOM 953 C C . GLY A 1 123 ? -11.837 -3.107 0.824 1.00 88.75 123 GLY A C 1
ATOM 954 O O . GLY A 1 123 ? -11.222 -2.135 1.271 1.00 88.75 123 GLY A O 1
ATOM 955 N N . ALA A 1 124 ? -12.396 -3.078 -0.390 1.00 90.44 124 ALA A N 1
ATOM 956 C CA . ALA A 1 124 ? -12.181 -1.985 -1.340 1.00 90.44 124 ALA A CA 1
ATOM 957 C C . ALA A 1 124 ? -12.651 -0.617 -0.809 1.00 90.44 124 ALA A C 1
ATOM 959 O O . ALA A 1 124 ? -12.008 0.404 -1.060 1.00 90.44 124 ALA A O 1
ATOM 960 N N . ALA A 1 125 ? -13.745 -0.589 -0.039 1.00 91.94 125 ALA A N 1
ATOM 961 C CA . ALA A 1 125 ? -14.256 0.638 0.572 1.00 91.94 125 ALA A CA 1
ATOM 962 C C . ALA A 1 125 ? -13.288 1.203 1.624 1.00 91.94 125 ALA A C 1
ATOM 964 O O . ALA A 1 125 ? -13.045 2.410 1.653 1.00 91.94 125 ALA A O 1
ATOM 965 N N . LEU A 1 126 ? -12.689 0.335 2.445 1.00 92.69 126 LEU A N 1
ATOM 966 C CA . LEU A 1 126 ? -11.704 0.741 3.446 1.00 92.69 126 LEU A CA 1
ATOM 967 C C . LEU A 1 126 ? -10.449 1.307 2.775 1.00 92.69 126 LEU A C 1
ATOM 969 O O . LEU A 1 126 ? -10.014 2.406 3.118 1.00 92.69 126 LEU A O 1
ATOM 973 N N . ALA A 1 127 ? -9.919 0.613 1.763 1.00 93.06 127 ALA A N 1
ATOM 974 C CA . ALA A 1 127 ? -8.779 1.095 0.986 1.00 93.06 127 ALA A CA 1
ATOM 975 C C . ALA A 1 127 ? -9.070 2.462 0.335 1.00 93.06 127 ALA A C 1
ATOM 977 O O . ALA A 1 127 ? -8.253 3.381 0.419 1.00 93.06 127 ALA A O 1
ATOM 978 N N . ALA A 1 128 ? -10.256 2.641 -0.256 1.00 92.19 128 ALA A N 1
ATOM 979 C CA . ALA A 1 128 ? -10.668 3.916 -0.840 1.00 92.19 128 ALA A CA 1
ATOM 980 C C . ALA A 1 128 ? -10.762 5.040 0.207 1.00 92.19 128 ALA A C 1
ATOM 982 O O . ALA A 1 128 ? -10.320 6.160 -0.055 1.00 92.19 128 ALA A O 1
ATOM 983 N N . ASN A 1 129 ? -11.281 4.748 1.401 1.00 93.44 129 ASN A N 1
ATOM 984 C CA . ASN A 1 129 ? -11.398 5.723 2.484 1.00 93.44 129 ASN A CA 1
ATOM 985 C C . ASN A 1 129 ? -10.033 6.110 3.062 1.00 93.44 129 ASN A C 1
ATOM 987 O O . ASN A 1 129 ? -9.779 7.300 3.259 1.00 93.44 129 ASN A O 1
ATOM 991 N N . ILE A 1 130 ? -9.116 5.155 3.231 1.00 93.88 130 ILE A N 1
ATOM 992 C CA . ILE A 1 130 ? -7.722 5.426 3.617 1.00 93.88 130 ILE A CA 1
ATOM 993 C C . ILE A 1 130 ? -7.073 6.391 2.617 1.00 93.88 130 ILE A C 1
ATOM 995 O O . ILE A 1 130 ? -6.450 7.374 3.015 1.00 93.88 130 ILE A O 1
ATOM 999 N N . LEU A 1 131 ? -7.288 6.167 1.318 1.00 91.81 131 LEU A N 1
ATOM 1000 C CA . LEU A 1 131 ? -6.744 6.993 0.239 1.00 91.81 131 LEU A CA 1
ATOM 1001 C C . LEU A 1 131 ? -7.546 8.274 -0.034 1.00 91.81 131 LEU A C 1
ATOM 1003 O O . LEU A 1 131 ? -7.131 9.094 -0.856 1.00 91.81 131 LEU A O 1
ATOM 1007 N N . SER A 1 132 ? -8.690 8.486 0.612 1.00 90.62 132 SER A N 1
ATOM 1008 C CA . SER A 1 132 ? -9.504 9.689 0.428 1.00 90.62 132 SER A CA 1
ATOM 1009 C C . SER A 1 132 ? -8.769 10.924 0.969 1.00 90.62 132 SER A C 1
ATOM 1011 O O . SER A 1 132 ? -8.046 10.832 1.957 1.00 90.62 132 SER A O 1
ATOM 1013 N N . PRO A 1 133 ? -8.858 12.100 0.321 1.00 86.88 133 PRO A N 1
ATOM 1014 C CA . PRO A 1 133 ? -8.314 13.341 0.882 1.00 86.88 133 PRO A CA 1
ATOM 1015 C C . PRO A 1 133 ? -9.212 13.949 1.973 1.00 86.88 133 PRO A C 1
ATOM 1017 O O . PRO A 1 133 ? -8.843 14.970 2.544 1.00 86.88 133 PRO A O 1
ATOM 1020 N N . ASN A 1 134 ? -10.384 13.357 2.220 1.00 85.44 134 ASN A N 1
ATOM 1021 C CA . ASN A 1 134 ? -11.421 13.894 3.095 1.00 85.44 134 ASN A CA 1
ATOM 1022 C C . ASN A 1 134 ? -11.552 13.072 4.383 1.00 85.44 134 ASN A C 1
ATOM 1024 O O . ASN A 1 134 ? -11.307 11.864 4.377 1.00 85.44 134 ASN A O 1
ATOM 1028 N N . GLY A 1 135 ? -12.046 13.717 5.440 1.00 80.00 135 GLY A N 1
ATOM 1029 C CA . GLY A 1 135 ? -12.289 13.096 6.744 1.00 80.00 135 GLY A CA 1
ATOM 1030 C C . GLY A 1 135 ? -11.037 13.057 7.617 1.00 80.00 135 GLY A C 1
ATOM 1031 O O . GLY A 1 135 ? -9.923 13.031 7.093 1.00 80.00 135 GLY A O 1
ATOM 1032 N N . GLY A 1 136 ? -11.253 13.042 8.930 1.00 87.31 136 GLY A N 1
ATOM 1033 C CA . GLY A 1 136 ? -10.204 13.017 9.944 1.00 87.31 136 GLY A CA 1
ATOM 1034 C C . GLY A 1 136 ? -9.631 14.378 10.303 1.00 87.31 136 GLY A C 1
ATOM 1035 O O . GLY A 1 136 ? -10.061 15.413 9.789 1.00 87.31 136 GLY A O 1
ATOM 1036 N N . ASP A 1 137 ? -8.685 14.357 11.236 1.00 90.38 137 ASP A N 1
ATOM 1037 C CA . ASP A 1 137 ? -7.899 15.527 11.611 1.00 90.38 137 ASP A CA 1
ATOM 1038 C C . ASP A 1 137 ? -6.742 15.780 10.626 1.00 90.38 137 ASP A C 1
ATOM 1040 O O . ASP A 1 137 ? -6.474 14.994 9.711 1.00 90.38 137 ASP A O 1
ATOM 1044 N N . ASP A 1 138 ? -6.040 16.901 10.805 1.00 91.19 138 ASP A N 1
ATOM 1045 C CA . ASP A 1 138 ? -4.933 17.296 9.927 1.00 91.19 138 ASP A CA 1
ATOM 1046 C C . ASP A 1 138 ? -3.814 16.241 9.869 1.00 91.19 138 ASP A C 1
ATOM 1048 O O . ASP A 1 138 ? -3.181 16.065 8.823 1.00 91.19 138 ASP A O 1
ATOM 1052 N N . ASN A 1 139 ? -3.585 15.513 10.966 1.00 92.44 139 ASN A N 1
ATOM 1053 C CA . ASN A 1 139 ? -2.559 14.480 11.041 1.00 92.44 139 ASN A CA 1
ATOM 1054 C C . ASN A 1 139 ? -2.943 13.257 10.198 1.00 92.44 139 ASN A C 1
ATOM 1056 O O . ASN A 1 139 ? -2.156 12.805 9.365 1.00 92.44 139 ASN A O 1
ATOM 1060 N N . ALA A 1 140 ? -4.172 12.761 10.342 1.00 92.81 140 ALA A N 1
ATOM 1061 C CA . ALA A 1 140 ? -4.689 11.652 9.548 1.00 92.81 140 ALA A CA 1
ATOM 1062 C C . ALA A 1 140 ? -4.747 11.998 8.054 1.00 92.81 140 ALA A C 1
ATOM 1064 O O . ALA A 1 140 ? -4.370 11.183 7.207 1.00 92.81 140 ALA A O 1
ATOM 1065 N N . ILE A 1 141 ? -5.149 13.227 7.714 1.00 91.62 141 ILE A N 1
ATOM 1066 C CA . ILE A 1 141 ? -5.140 13.718 6.330 1.00 91.62 141 ILE A CA 1
ATOM 1067 C C . ILE A 1 141 ? -3.714 13.719 5.773 1.00 91.62 141 ILE A C 1
ATOM 1069 O O . ILE A 1 141 ? -3.496 13.275 4.641 1.00 91.62 141 ILE A O 1
ATOM 1073 N N . GLN A 1 142 ? -2.732 14.193 6.543 1.00 92.44 142 GLN A N 1
ATOM 1074 C CA . GLN A 1 142 ? -1.334 14.215 6.118 1.00 92.44 142 GLN A CA 1
ATOM 1075 C C . GLN A 1 142 ? -0.759 12.800 5.966 1.00 92.44 142 GLN A C 1
ATOM 1077 O O . GLN A 1 142 ? -0.107 12.516 4.960 1.00 92.44 142 GLN A O 1
ATOM 1082 N N . ALA A 1 143 ? -1.064 11.887 6.886 1.00 93.06 143 ALA A N 1
ATOM 1083 C CA . ALA A 1 143 ? -0.697 10.479 6.780 1.00 93.06 143 ALA A CA 1
ATOM 1084 C C . ALA A 1 143 ? -1.302 9.823 5.523 1.00 93.06 143 ALA A C 1
ATOM 1086 O O . ALA A 1 143 ? -0.597 9.198 4.729 1.00 93.06 143 ALA A O 1
ATOM 1087 N N . GLY A 1 144 ? -2.587 10.068 5.246 1.00 92.69 144 GLY A N 1
ATOM 1088 C CA . GLY A 1 144 ? -3.246 9.606 4.021 1.00 92.69 144 GLY A CA 1
ATOM 1089 C C . GLY A 1 144 ? -2.640 10.188 2.733 1.00 92.69 144 GLY A C 1
ATOM 1090 O O . GLY A 1 144 ? -2.728 9.572 1.666 1.00 92.69 144 GLY A O 1
ATOM 1091 N N . ARG A 1 145 ? -1.997 11.364 2.787 1.00 92.62 145 ARG A N 1
ATOM 1092 C CA . ARG A 1 145 ? -1.222 11.903 1.653 1.00 92.62 145 ARG A CA 1
ATOM 1093 C C . ARG A 1 145 ? 0.060 11.116 1.421 1.00 92.62 145 ARG A C 1
ATOM 1095 O O . ARG A 1 145 ? 0.288 10.745 0.275 1.00 92.62 145 ARG A O 1
ATOM 1102 N N . VAL A 1 146 ? 0.818 10.801 2.474 1.00 91.75 146 VAL A N 1
ATOM 1103 C CA . VAL A 1 146 ? 2.037 9.973 2.383 1.00 91.75 146 VAL A CA 1
ATOM 1104 C C . VAL A 1 146 ? 1.727 8.658 1.672 1.00 91.75 146 VAL A C 1
ATOM 1106 O O . VAL A 1 146 ? 2.312 8.366 0.633 1.00 91.75 146 VAL A O 1
ATOM 1109 N N . VAL A 1 147 ? 0.715 7.929 2.149 1.00 93.06 147 VAL A N 1
ATOM 1110 C CA . VAL A 1 147 ? 0.301 6.639 1.571 1.00 93.06 147 VAL A CA 1
ATOM 1111 C C . VAL A 1 147 ? -0.044 6.760 0.078 1.00 93.06 147 VAL A C 1
ATOM 1113 O O . VAL A 1 147 ? 0.364 5.940 -0.748 1.00 93.06 147 VAL A O 1
ATOM 1116 N N . ARG A 1 148 ? -0.780 7.810 -0.297 1.00 93.50 148 ARG A N 1
ATOM 1117 C CA . ARG A 1 148 ? -1.178 8.067 -1.687 1.00 93.50 148 ARG A CA 1
ATOM 1118 C C . ARG A 1 148 ? 0.002 8.448 -2.574 1.00 93.50 148 ARG A C 1
ATOM 1120 O O . ARG A 1 148 ? 0.034 8.069 -3.745 1.00 93.50 148 ARG A O 1
ATOM 1127 N N . ASP A 1 149 ? 0.937 9.225 -2.052 1.00 90.62 149 ASP A N 1
ATOM 1128 C CA . ASP A 1 149 ? 2.105 9.660 -2.805 1.00 90.62 149 ASP A CA 1
ATOM 1129 C C . ASP A 1 149 ? 3.060 8.495 -3.060 1.00 90.62 149 ASP A C 1
ATOM 1131 O O . ASP A 1 149 ? 3.574 8.389 -4.172 1.00 90.62 149 ASP A O 1
ATOM 1135 N N . SER A 1 150 ? 3.169 7.541 -2.135 1.00 90.00 150 SER A N 1
ATOM 1136 C CA . SER A 1 150 ? 3.868 6.273 -2.361 1.00 90.00 150 SER A CA 1
ATOM 1137 C C . SER A 1 150 ? 3.253 5.458 -3.504 1.00 90.00 150 SER A C 1
ATOM 1139 O O . SER A 1 150 ? 3.976 5.006 -4.389 1.00 90.00 150 SER A O 1
ATOM 1141 N N . LEU A 1 151 ? 1.919 5.337 -3.564 1.00 89.62 151 LEU A N 1
ATOM 1142 C CA . LEU A 1 151 ? 1.231 4.686 -4.692 1.00 89.62 151 LEU A CA 1
ATOM 1143 C C . LEU A 1 151 ? 1.490 5.405 -6.020 1.00 89.62 151 LEU A C 1
ATOM 1145 O O . LEU A 1 151 ? 1.732 4.770 -7.045 1.00 89.62 151 LEU A O 1
ATOM 1149 N N . ARG A 1 152 ? 1.451 6.742 -6.018 1.00 89.19 152 ARG A N 1
ATOM 1150 C CA . ARG A 1 152 ? 1.752 7.542 -7.214 1.00 89.19 152 ARG A CA 1
ATOM 1151 C C . ARG A 1 152 ? 3.201 7.383 -7.647 1.00 89.19 152 ARG A C 1
ATOM 1153 O O . ARG A 1 152 ? 3.462 7.354 -8.846 1.00 89.19 152 ARG A O 1
ATOM 1160 N N . HIS A 1 153 ? 4.129 7.326 -6.698 1.00 87.00 153 HIS A N 1
ATOM 1161 C CA . HIS A 1 153 ? 5.545 7.132 -6.969 1.00 87.00 153 HIS A CA 1
ATOM 1162 C C . HIS A 1 153 ? 5.787 5.758 -7.595 1.00 87.00 153 HIS A C 1
ATOM 1164 O O . HIS A 1 153 ? 6.358 5.687 -8.681 1.00 87.00 153 HIS A O 1
ATOM 1170 N N . LEU A 1 154 ? 5.229 4.704 -6.991 1.00 85.62 154 LEU A N 1
ATOM 1171 C CA . LEU A 1 154 ? 5.260 3.339 -7.513 1.00 85.62 154 LEU A CA 1
ATOM 1172 C C . LEU A 1 154 ? 4.705 3.271 -8.942 1.00 85.62 154 LEU A C 1
ATOM 1174 O O . LEU A 1 154 ? 5.377 2.784 -9.845 1.00 85.62 154 LEU A O 1
ATOM 1178 N N . ALA A 1 155 ? 3.510 3.826 -9.173 1.00 84.12 155 ALA A N 1
ATOM 1179 C CA . ALA A 1 155 ? 2.875 3.821 -10.490 1.00 84.12 155 ALA A CA 1
ATOM 1180 C C . ALA A 1 155 ? 3.693 4.587 -11.542 1.00 84.12 155 ALA A C 1
ATOM 1182 O O . ALA A 1 155 ? 3.760 4.175 -12.698 1.00 84.12 155 ALA A O 1
ATOM 1183 N N . ARG A 1 156 ? 4.326 5.704 -11.163 1.00 86.12 156 ARG A N 1
ATOM 1184 C CA . ARG A 1 156 ? 5.185 6.480 -12.070 1.00 86.12 156 ARG A CA 1
ATOM 1185 C C . ARG A 1 156 ? 6.453 5.723 -12.429 1.00 86.12 156 ARG A C 1
ATOM 1187 O O . ARG A 1 156 ? 6.791 5.683 -13.608 1.00 86.12 156 ARG A O 1
ATOM 1194 N N . LEU A 1 157 ? 7.135 5.141 -11.447 1.00 83.25 157 LEU A N 1
ATOM 1195 C CA . LEU A 1 157 ? 8.357 4.380 -11.687 1.00 83.25 157 LEU A CA 1
ATOM 1196 C C . LEU A 1 157 ? 8.074 3.125 -12.517 1.00 83.25 157 LEU A C 1
ATOM 1198 O O . LEU A 1 157 ? 8.741 2.915 -13.526 1.00 83.25 157 LEU A O 1
ATOM 1202 N N . ASP A 1 158 ? 7.024 2.370 -12.191 1.00 80.94 158 ASP A N 1
ATOM 1203 C CA . ASP A 1 158 ? 6.592 1.213 -12.984 1.00 80.94 158 ASP A CA 1
ATOM 1204 C C . ASP A 1 158 ? 6.276 1.600 -14.442 1.00 80.94 158 ASP A C 1
ATOM 1206 O O . ASP A 1 158 ? 6.751 0.960 -15.385 1.00 80.94 158 ASP A O 1
ATOM 1210 N N . LEU A 1 159 ? 5.546 2.703 -14.655 1.00 83.00 159 LEU A N 1
ATOM 1211 C CA . LEU A 1 159 ? 5.302 3.232 -15.999 1.00 83.00 159 LEU A CA 1
ATOM 1212 C C . LEU A 1 159 ? 6.601 3.636 -16.702 1.00 83.00 159 LEU A C 1
ATOM 1214 O O . LEU A 1 159 ? 6.756 3.343 -17.885 1.00 83.00 159 LEU A O 1
ATOM 1218 N N . MET A 1 160 ? 7.543 4.278 -16.009 1.00 84.75 160 MET A N 1
ATOM 1219 C CA . MET A 1 160 ? 8.831 4.650 -16.595 1.00 84.75 160 MET A CA 1
ATOM 1220 C C . MET A 1 160 ? 9.633 3.423 -17.030 1.00 84.75 160 MET A C 1
ATOM 1222 O O . MET A 1 160 ? 10.100 3.401 -18.169 1.00 84.75 160 MET A O 1
ATOM 1226 N N . TYR A 1 161 ? 9.726 2.385 -16.194 1.00 81.06 161 TYR A N 1
ATOM 1227 C CA . TYR A 1 161 ? 10.397 1.132 -16.553 1.00 81.06 161 TYR A CA 1
ATOM 1228 C C . TYR A 1 161 ? 9.750 0.459 -17.766 1.00 81.06 161 TYR A C 1
ATOM 1230 O O . TYR A 1 161 ? 10.451 -0.059 -18.632 1.00 81.06 161 TYR A O 1
ATOM 1238 N N . LYS A 1 162 ? 8.419 0.513 -17.886 1.00 80.00 162 LYS A N 1
ATOM 1239 C CA . LYS A 1 162 ? 7.688 -0.060 -19.029 1.00 80.00 162 LYS A CA 1
ATOM 1240 C C . LYS A 1 162 ? 7.832 0.757 -20.312 1.00 80.00 162 LYS A C 1
ATOM 1242 O O . LYS A 1 162 ? 7.942 0.178 -21.393 1.00 80.00 162 LYS A O 1
ATOM 1247 N N . VAL A 1 163 ? 7.780 2.086 -20.219 1.00 84.75 163 VAL A N 1
ATOM 1248 C CA . VAL A 1 163 ? 7.821 3.002 -21.375 1.00 84.75 163 VAL A CA 1
ATOM 1249 C C . VAL A 1 163 ? 9.237 3.123 -21.929 1.00 84.75 163 VAL A C 1
ATOM 1251 O O . VAL A 1 163 ? 9.420 3.059 -23.144 1.00 84.75 163 VAL A O 1
ATOM 1254 N N . PHE A 1 164 ? 10.227 3.255 -21.048 1.00 85.25 164 PHE A N 1
ATOM 1255 C CA . PHE A 1 164 ? 11.636 3.441 -21.397 1.00 85.25 164 PHE A CA 1
ATOM 1256 C C . PHE A 1 164 ? 12.451 2.144 -21.311 1.00 85.25 164 PHE A C 1
ATOM 1258 O O . PHE A 1 164 ? 13.675 2.196 -21.213 1.00 85.25 164 PHE A O 1
ATOM 1265 N N . ALA A 1 165 ? 11.784 0.988 -21.374 1.00 84.50 165 ALA A N 1
ATOM 1266 C CA . ALA A 1 165 ? 12.441 -0.311 -21.457 1.00 84.50 165 ALA A CA 1
ATOM 1267 C C . ALA A 1 165 ? 13.462 -0.328 -22.609 1.00 84.50 165 ALA A C 1
ATOM 1269 O O . ALA A 1 165 ? 13.191 0.191 -23.700 1.00 84.50 165 ALA A O 1
ATOM 1270 N N . VAL A 1 166 ? 14.630 -0.930 -22.373 1.00 86.25 166 VAL A N 1
ATOM 1271 C CA . VAL A 1 166 ? 15.761 -0.932 -23.318 1.00 86.25 166 VAL A CA 1
ATOM 1272 C C . VAL A 1 166 ? 15.339 -1.481 -24.681 1.00 86.25 166 VAL A C 1
ATOM 1274 O O . VAL A 1 166 ? 15.706 -0.928 -25.716 1.00 86.25 166 VAL A O 1
ATOM 1277 N N . GLU A 1 167 ? 14.491 -2.506 -24.695 1.00 87.94 167 GLU A N 1
ATOM 1278 C CA . GLU A 1 167 ? 13.949 -3.126 -25.901 1.00 87.94 167 GLU A CA 1
ATOM 1279 C C . GLU A 1 167 ? 13.085 -2.143 -26.699 1.00 87.94 167 GLU A C 1
ATOM 1281 O O . GLU A 1 167 ? 13.193 -2.066 -27.923 1.00 87.94 167 GLU A O 1
ATOM 1286 N N . ARG A 1 168 ? 12.254 -1.339 -26.022 1.00 86.12 168 ARG A N 1
ATOM 1287 C CA . ARG A 1 168 ? 11.436 -0.307 -26.682 1.00 86.12 168 ARG A CA 1
ATOM 1288 C C . ARG A 1 168 ? 12.298 0.813 -27.241 1.00 86.12 168 ARG A C 1
ATOM 1290 O O . ARG A 1 168 ? 12.045 1.277 -28.351 1.00 86.12 168 ARG A O 1
ATOM 1297 N N . LEU A 1 169 ? 13.322 1.232 -26.501 1.00 90.00 169 LEU A N 1
ATOM 1298 C CA . LEU A 1 169 ? 14.264 2.244 -26.972 1.00 90.00 169 LEU A CA 1
ATOM 1299 C C . LEU A 1 169 ? 15.051 1.755 -28.190 1.00 90.00 169 LEU A C 1
ATOM 1301 O O . LEU A 1 169 ? 15.206 2.515 -29.144 1.00 90.00 169 LEU A O 1
ATOM 1305 N N . ALA A 1 170 ? 15.476 0.490 -28.207 1.00 90.50 170 ALA A N 1
ATOM 1306 C CA . ALA A 1 170 ? 16.138 -0.118 -29.358 1.00 90.50 170 ALA A CA 1
ATOM 1307 C C . ALA A 1 170 ? 15.232 -0.123 -30.601 1.00 90.50 170 ALA A C 1
ATOM 1309 O O . ALA A 1 170 ? 15.673 0.276 -31.678 1.00 90.50 170 ALA A O 1
ATOM 1310 N N . LEU A 1 171 ? 13.948 -0.473 -30.451 1.00 91.56 171 LEU A N 1
ATOM 1311 C CA . LEU A 1 171 ? 12.970 -0.420 -31.548 1.00 91.56 171 LEU A CA 1
ATOM 1312 C C . LEU A 1 171 ? 12.794 0.997 -32.111 1.00 91.56 171 LEU A C 1
ATOM 1314 O O . LEU A 1 171 ? 12.749 1.177 -33.328 1.00 91.56 171 LEU A O 1
ATOM 1318 N N . ILE A 1 172 ? 12.713 2.008 -31.240 1.00 89.75 172 ILE A N 1
ATOM 1319 C CA . ILE A 1 172 ? 12.601 3.413 -31.657 1.00 89.75 172 ILE A CA 1
ATOM 1320 C C . ILE A 1 172 ? 13.871 3.854 -32.393 1.00 89.75 172 ILE A C 1
ATOM 1322 O O . ILE A 1 172 ? 13.785 4.474 -33.452 1.00 89.75 172 ILE A O 1
ATOM 1326 N N . GLN A 1 173 ? 15.051 3.513 -31.871 1.00 91.25 173 GLN A N 1
ATOM 1327 C CA . GLN A 1 173 ? 16.326 3.835 -32.516 1.00 91.25 173 GLN A CA 1
ATOM 1328 C C . GLN A 1 173 ? 16.454 3.186 -33.896 1.00 91.25 173 GLN A C 1
ATOM 1330 O O . GLN A 1 173 ? 16.907 3.836 -34.837 1.00 91.25 173 GLN A O 1
ATOM 1335 N N . ASP A 1 174 ? 16.039 1.930 -34.036 1.00 93.88 174 ASP A N 1
ATOM 1336 C CA . ASP A 1 174 ? 16.057 1.223 -35.314 1.00 93.88 174 ASP A CA 1
ATOM 1337 C C . ASP A 1 174 ? 15.082 1.830 -36.323 1.00 93.88 174 ASP A C 1
ATOM 1339 O O . ASP A 1 174 ? 15.424 1.953 -37.499 1.00 93.88 174 ASP A O 1
ATOM 1343 N N . ALA A 1 175 ? 13.896 2.256 -35.880 1.00 92.56 175 ALA A N 1
ATOM 1344 C CA . ALA A 1 175 ? 12.942 2.960 -36.732 1.00 92.56 175 ALA A CA 1
ATOM 1345 C C . ALA A 1 175 ? 13.505 4.303 -37.227 1.00 92.56 175 ALA A C 1
ATOM 1347 O O . ALA A 1 175 ? 13.407 4.598 -38.415 1.00 92.56 175 ALA A O 1
ATOM 1348 N N . ILE A 1 176 ? 14.157 5.074 -36.348 1.00 92.38 176 ILE A N 1
ATOM 1349 C CA . ILE A 1 176 ? 14.803 6.349 -36.706 1.00 92.38 176 ILE A CA 1
ATOM 1350 C C . ILE A 1 176 ? 15.954 6.139 -37.699 1.00 92.38 176 ILE A C 1
ATOM 1352 O O . ILE A 1 176 ? 16.135 6.955 -38.589 1.00 92.38 176 ILE A O 1
ATOM 1356 N N . LYS A 1 177 ? 16.739 5.062 -37.574 1.00 90.25 177 LYS A N 1
ATOM 1357 C CA . LYS A 1 177 ? 17.862 4.779 -38.491 1.00 90.25 177 LYS A CA 1
ATOM 1358 C C . LYS A 1 177 ? 17.425 4.306 -39.882 1.00 90.25 177 LYS A C 1
ATOM 1360 O O . LYS A 1 177 ? 18.240 4.328 -40.800 1.00 90.25 177 LYS A O 1
ATOM 1365 N N . ARG A 1 178 ? 16.198 3.791 -40.017 1.00 81.38 178 ARG A N 1
ATOM 1366 C CA . ARG A 1 178 ? 15.654 3.243 -41.274 1.00 81.38 178 ARG A CA 1
ATOM 1367 C C . ARG A 1 178 ? 14.740 4.217 -42.024 1.00 81.38 178 ARG A C 1
ATOM 1369 O O . ARG A 1 178 ? 14.454 3.947 -43.189 1.00 81.38 178 ARG A O 1
ATOM 1376 N N . GLY A 1 179 ? 14.251 5.264 -41.357 1.00 62.75 179 GLY A N 1
ATOM 1377 C CA . GLY A 1 179 ? 13.488 6.364 -41.957 1.00 62.75 179 GLY A CA 1
ATOM 1378 C C . GLY A 1 179 ? 14.398 7.484 -42.431 1.00 62.75 179 GLY A C 1
ATOM 1379 O O . GLY A 1 179 ? 14.061 8.082 -43.474 1.00 62.75 179 GLY A O 1
#

Secondary structure (DSSP, 8-state):
--PPP------S----------------SHHHHHHHHHHT-HHHHHHHHHHHHH---SPPS-HHHHHHHHHHHHHHHHPPTTHHHHHHH-HHHHHHHHHHHHTS-HHHHHHHHHIIIII-TTTHHHHHHHT-SSSS-HHHHHHHHHHHHHHHHHHHHHHHHHHS-HHHHHHHHHHHHH-

Foldseek 3Di:
DDDDDDDDDDDDDDPDDDPDDDLDQLQLQPVVLLVVQVVVDPLSSVLLVVLQVVDPQADPPDPVLNVVLNVVSVVVSPDDAQVLLVLLVDLVSLLVLLLSLLNHRLSNSVSVLCCLCPVHPRSNSSSVSLLDCDGDDPNSSVSSVSNNVSVVSSVVSVVCCVCVPVVNVVVVVVVVVVD